Protein AF-A0A0L0F0Q1-F1 (afdb_monomer)

Nearest PDB structures (foldseek):
  6zm5-assembly1_P  TM=5.841E-01  e=1.919E-01  Homo sapiens
  7qni-assembly1_AAA  TM=6.235E-01  e=7.508E-01  Escherichia coli str. K-12 substr. MG1655
  6scg-assembly1_B  TM=6.529E-01  e=1.387E+00  Escherichia coli K-12
  8tao-assembly1_A  TM=5.891E-01  e=1.822E+00  Homo sapiens
  6mmt-assembly1_C  TM=5.037E-01  e=4.131E+00  Rattus norvegicus

Organism: NCBI:txid667725

Sequence (62 aa):
KTCTSWFLDAFNHALHLNLDVLNLSIGGPDFLDAPFVDKIHQLTAQGVVVISAVGNKGPVYG

Solvent-accessible surface area (backbone atoms only — not comparable to full-atom values): 3968 Å² total; per-residue (Å²): 132,81,66,57,65,62,53,52,52,52,51,52,50,41,60,75,67,65,49,61,68,44,82,42,88,58,78,73,77,56,84,76,36,62,75,52,48,54,50,52,52,52,42,47,74,73,64,26,47,75,45,68,55,92,59,90,68,69,88,79,69,131

pLDDT: mean 87.05, std 13.16, range [43.75, 98.25]

Structure (mmCIF, N/CA/C/O backbone):
data_AF-A0A0L0F0Q1-F1
#
_entry.id   AF-A0A0L0F0Q1-F1
#
loop_
_atom_site.group_PDB
_atom_site.id
_atom_site.type_symbol
_atom_site.label_atom_id
_atom_site.label_alt_id
_atom_site.label_comp_id
_atom_site.label_asym_id
_atom_site.label_entity_id
_atom_site.label_seq_id
_atom_site.pdbx_PDB_ins_code
_atom_site.Cartn_x
_atom_site.Cartn_y
_atom_site.Cartn_z
_atom_site.occupancy
_atom_site.B_iso_or_equiv
_atom_site.auth_seq_id
_atom_site.auth_comp_id
_atom_site.auth_asym_id
_atom_site.auth_atom_id
_atom_site.pdbx_PDB_model_num
ATOM 1 N N . LYS A 1 1 ? 16.613 11.402 -2.276 1.00 43.75 1 LYS A N 1
ATOM 2 C CA . LYS A 1 1 ? 15.656 11.791 -1.215 1.00 43.75 1 LYS A CA 1
ATOM 3 C C . LYS A 1 1 ? 14.529 10.780 -1.291 1.00 43.75 1 LYS A C 1
ATOM 5 O O . LYS A 1 1 ? 13.874 10.751 -2.321 1.00 43.75 1 LYS A O 1
ATOM 10 N N . THR A 1 2 ? 14.410 9.878 -0.325 1.00 56.38 2 THR A N 1
ATOM 11 C CA . THR A 1 2 ? 13.308 8.911 -0.295 1.00 56.38 2 THR A CA 1
ATOM 12 C C . THR A 1 2 ? 12.038 9.669 0.079 1.00 56.38 2 THR A C 1
ATOM 14 O O . THR A 1 2 ? 12.016 10.392 1.073 1.00 56.38 2 THR A O 1
ATOM 17 N N . CYS A 1 3 ? 11.006 9.594 -0.761 1.00 68.62 3 CYS A N 1
ATOM 18 C CA . CYS A 1 3 ? 9.721 10.263 -0.525 1.00 68.62 3 CYS A CA 1
ATOM 19 C C . CYS A 1 3 ? 8.860 9.521 0.514 1.00 68.62 3 CYS A C 1
ATOM 21 O O . CYS A 1 3 ? 7.713 9.891 0.740 1.00 68.62 3 CYS A O 1
ATOM 23 N N . THR A 1 4 ? 9.418 8.493 1.160 1.00 80.88 4 THR A N 1
ATOM 24 C CA . THR A 1 4 ? 8.769 7.630 2.150 1.00 80.88 4 THR A CA 1
ATOM 25 C C . THR A 1 4 ? 8.089 8.421 3.254 1.00 80.88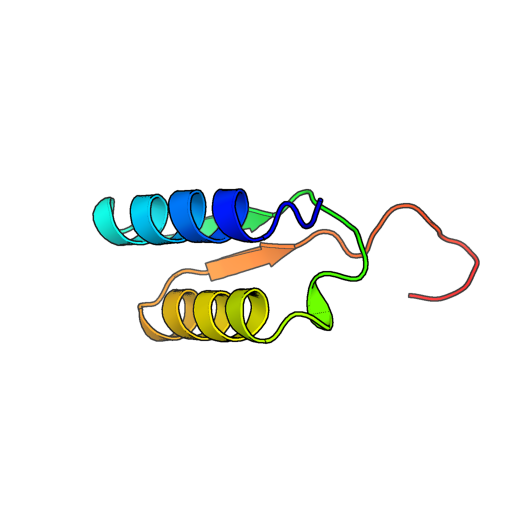 4 THR A C 1
ATOM 27 O O . THR A 1 4 ? 6.954 8.115 3.598 1.00 80.88 4 THR A O 1
ATOM 30 N N . SER A 1 5 ? 8.712 9.487 3.767 1.00 87.31 5 SER A N 1
ATOM 31 C CA . SER A 1 5 ? 8.101 10.307 4.820 1.00 87.31 5 SER A CA 1
ATOM 32 C C . SER A 1 5 ? 6.766 10.927 4.396 1.00 87.31 5 SER A C 1
ATOM 34 O O . SER A 1 5 ? 5.833 10.944 5.189 1.00 87.31 5 SER A O 1
ATOM 36 N N . TRP A 1 6 ? 6.627 11.353 3.137 1.00 89.12 6 TRP A N 1
ATOM 37 C CA . TRP A 1 6 ? 5.370 11.909 2.627 1.00 89.12 6 TRP A CA 1
ATOM 38 C C . TRP A 1 6 ? 4.266 10.854 2.550 1.00 89.12 6 TRP A C 1
ATOM 40 O O . TRP A 1 6 ? 3.111 11.151 2.851 1.00 89.12 6 TRP A O 1
ATOM 50 N N . PHE A 1 7 ? 4.614 9.616 2.189 1.00 91.12 7 PHE A N 1
ATOM 51 C CA . PH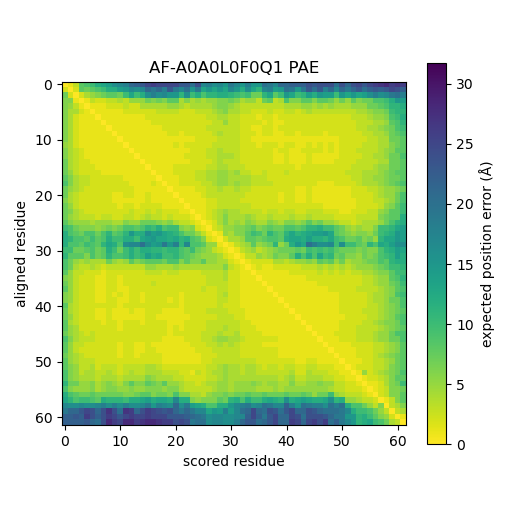E A 1 7 ? 3.664 8.504 2.212 1.00 91.12 7 PHE A CA 1
ATOM 52 C C . PHE A 1 7 ? 3.225 8.168 3.631 1.00 91.12 7 PHE A C 1
ATOM 54 O O . PHE A 1 7 ? 2.032 8.009 3.873 1.00 91.12 7 PHE A O 1
ATOM 61 N N . LEU A 1 8 ? 4.158 8.128 4.582 1.00 93.50 8 LEU A N 1
ATOM 62 C CA . LEU A 1 8 ? 3.835 7.865 5.984 1.00 93.50 8 LEU A CA 1
ATOM 63 C C . LEU A 1 8 ? 2.876 8.914 6.552 1.00 93.50 8 LEU A C 1
ATOM 65 O O . LEU A 1 8 ? 1.906 8.547 7.216 1.00 93.50 8 LEU A O 1
ATOM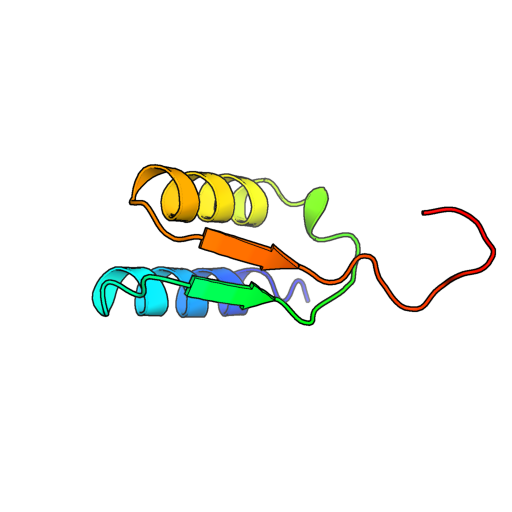 69 N N . ASP A 1 9 ? 3.101 10.192 6.250 1.00 95.25 9 ASP A N 1
ATOM 70 C CA . ASP A 1 9 ? 2.214 11.274 6.681 1.00 95.25 9 ASP A CA 1
ATOM 71 C C . ASP A 1 9 ? 0.822 11.146 6.047 1.00 95.25 9 ASP A C 1
ATOM 73 O O . ASP A 1 9 ? -0.190 11.228 6.748 1.00 95.25 9 ASP A O 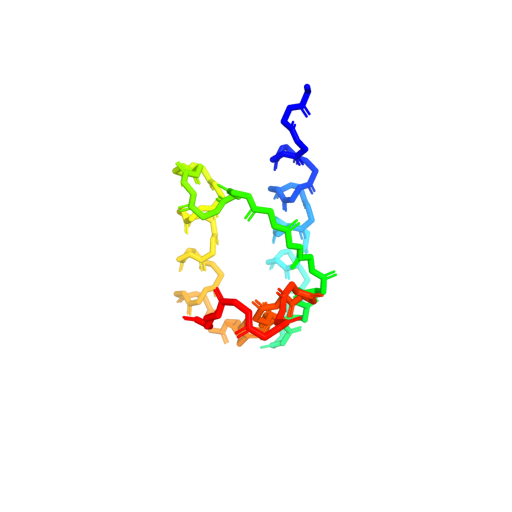1
ATOM 77 N N . ALA A 1 10 ? 0.749 10.858 4.743 1.00 95.06 10 ALA A N 1
ATOM 78 C CA . ALA A 1 10 ? -0.519 10.639 4.048 1.00 95.06 10 ALA A CA 1
ATOM 79 C C . ALA A 1 10 ? -1.290 9.426 4.599 1.00 95.06 10 ALA A C 1
ATOM 81 O O . ALA A 1 10 ? -2.508 9.487 4.764 1.00 95.06 10 ALA A O 1
ATOM 82 N N . PHE A 1 11 ? -0.595 8.337 4.932 1.00 96.00 11 PHE A N 1
ATOM 83 C CA . PHE A 1 11 ? -1.201 7.132 5.501 1.00 96.00 11 PHE A CA 1
ATOM 84 C C . PHE A 1 11 ? -1.699 7.368 6.927 1.00 96.00 11 PHE A C 1
ATOM 86 O O . PHE A 1 11 ? -2.806 6.957 7.265 1.00 96.00 11 PHE A O 1
ATOM 93 N N . ASN A 1 12 ? -0.938 8.090 7.752 1.00 96.88 12 ASN A N 1
ATOM 94 C CA . ASN A 1 12 ? -1.399 8.484 9.083 1.00 96.88 12 ASN A CA 1
ATOM 95 C C . ASN A 1 12 ? -2.643 9.383 8.998 1.00 96.88 12 ASN A C 1
ATOM 97 O O . ASN A 1 12 ? -3.563 9.235 9.799 1.00 96.88 12 ASN A O 1
ATOM 101 N N . HIS A 1 13 ? -2.702 10.277 8.009 1.00 97.44 13 HIS A N 1
ATOM 102 C CA . HIS A 1 13 ? -3.884 11.098 7.764 1.00 97.44 13 HIS A CA 1
ATOM 103 C C . HIS A 1 13 ? -5.094 10.257 7.317 1.00 97.44 13 HIS A C 1
ATOM 105 O O . HIS A 1 13 ? -6.195 10.465 7.818 1.00 97.44 13 HIS A O 1
ATOM 111 N N . ALA A 1 14 ? -4.896 9.259 6.450 1.00 97.12 14 ALA A N 1
ATOM 112 C CA . ALA A 1 14 ? -5.950 8.321 6.052 1.00 97.12 14 ALA A CA 1
ATOM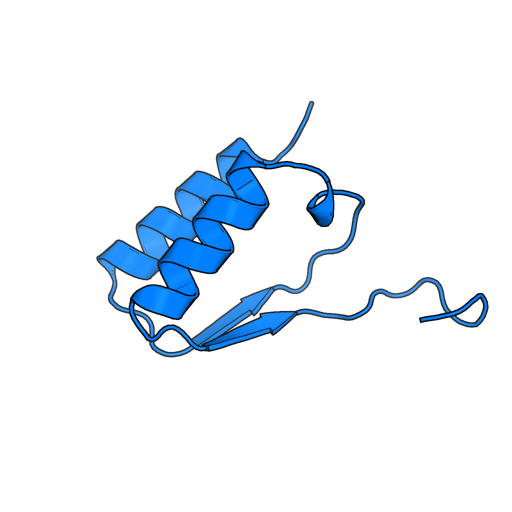 113 C C . ALA A 1 14 ? -6.535 7.552 7.250 1.00 97.12 14 ALA A C 1
ATOM 115 O O . ALA A 1 14 ? -7.752 7.413 7.359 1.00 97.12 14 ALA A O 1
ATOM 116 N N . LEU A 1 15 ? -5.677 7.110 8.175 1.00 97.00 15 LEU A N 1
ATOM 117 C CA . LEU A 1 15 ? -6.107 6.455 9.412 1.00 97.00 15 LEU A CA 1
ATOM 118 C C . LEU A 1 15 ? -6.846 7.406 10.348 1.00 97.00 15 LEU A C 1
ATOM 120 O O . LEU A 1 15 ? -7.872 7.041 10.909 1.00 97.00 15 LEU A O 1
ATOM 124 N N . HIS A 1 16 ? -6.362 8.641 10.484 1.00 97.75 16 HIS A N 1
ATOM 125 C CA . HIS A 1 16 ? -7.033 9.659 11.288 1.00 97.75 16 HIS A CA 1
ATOM 126 C C . HIS A 1 16 ? -8.463 9.937 10.800 1.00 97.75 16 HIS A C 1
ATOM 128 O O . HIS A 1 16 ? -9.362 10.155 11.610 1.00 97.75 16 HIS A O 1
ATOM 134 N N . LEU A 1 17 ? -8.676 9.892 9.483 1.00 97.69 17 LEU A N 1
ATOM 135 C CA . LEU A 1 17 ? -9.983 10.083 8.858 1.00 97.69 17 LEU A CA 1
ATOM 136 C C . LEU A 1 17 ? -10.844 8.810 8.800 1.00 97.69 17 LEU A C 1
ATOM 138 O O . LEU A 1 17 ? -11.994 8.906 8.384 1.00 97.69 17 LEU A O 1
ATOM 142 N N . ASN A 1 18 ? -10.326 7.650 9.222 1.00 96.62 18 ASN A N 1
ATOM 143 C CA . ASN A 1 18 ? -10.984 6.342 9.102 1.00 96.62 18 ASN A CA 1
ATOM 144 C C . ASN A 1 18 ? -11.474 6.049 7.671 1.00 96.62 18 ASN A C 1
ATOM 146 O O . ASN A 1 18 ? -12.635 5.705 7.465 1.00 96.62 18 ASN A O 1
ATOM 150 N N . LEU A 1 19 ? -10.607 6.234 6.669 1.00 97.50 19 LEU A N 1
ATOM 151 C CA . LEU A 1 19 ? -10.965 5.946 5.276 1.00 97.50 19 LEU A CA 1
ATOM 152 C C . LEU A 1 19 ? -11.240 4.454 5.057 1.00 97.50 19 LEU A C 1
ATOM 154 O O . LEU A 1 19 ? -10.451 3.616 5.479 1.00 97.50 19 LEU A O 1
ATOM 158 N N . ASP A 1 20 ? -12.279 4.128 4.290 1.00 98.06 20 ASP A N 1
ATOM 159 C CA . ASP A 1 20 ? -12.572 2.737 3.915 1.00 98.06 20 ASP A CA 1
ATOM 160 C C . ASP A 1 20 ? -11.664 2.225 2.783 1.00 98.06 20 ASP A C 1
ATOM 162 O O . ASP A 1 20 ? -11.294 1.051 2.740 1.00 98.06 20 ASP A O 1
ATOM 166 N N . VAL A 1 21 ? -11.304 3.104 1.839 1.00 97.88 21 VAL A N 1
ATOM 167 C CA . VAL A 1 21 ? -10.562 2.746 0.619 1.00 97.88 21 VAL A CA 1
ATOM 168 C C . VAL A 1 21 ? -9.455 3.760 0.337 1.00 97.88 21 VAL A C 1
ATOM 170 O O . VAL A 1 21 ? -9.688 4.970 0.344 1.00 97.88 21 VAL A O 1
ATOM 173 N N . LEU A 1 22 ? -8.257 3.264 0.017 1.00 96.88 22 LEU A N 1
ATOM 174 C CA . LEU A 1 22 ? -7.090 4.056 -0.369 1.00 96.88 22 LEU A CA 1
ATOM 175 C C . LEU A 1 22 ? -6.557 3.601 -1.735 1.00 96.88 22 LEU A C 1
ATOM 177 O O . LEU A 1 22 ? -6.092 2.473 -1.885 1.00 96.88 22 LEU A O 1
ATOM 181 N N . ASN A 1 23 ? -6.581 4.496 -2.726 1.00 96.06 23 ASN A N 1
ATOM 182 C CA . ASN A 1 23 ? -6.014 4.247 -4.053 1.00 96.06 23 ASN A CA 1
ATOM 183 C C . ASN A 1 23 ? -4.593 4.822 -4.170 1.00 96.06 23 ASN A C 1
ATOM 185 O O . ASN A 1 23 ? -4.395 6.037 -4.128 1.00 96.06 23 ASN A O 1
ATOM 189 N N . LEU A 1 24 ? -3.616 3.946 -4.372 1.00 92.38 24 LEU A N 1
ATOM 190 C CA . LEU A 1 24 ? -2.203 4.250 -4.552 1.00 92.38 24 LEU A CA 1
ATOM 191 C C . LEU A 1 24 ? -1.834 4.192 -6.034 1.00 92.38 24 LEU A C 1
ATOM 193 O O . LEU A 1 24 ? -1.515 3.147 -6.598 1.00 92.38 24 LEU A O 1
ATOM 197 N N . SER A 1 25 ? -1.833 5.358 -6.673 1.00 89.88 25 SER A N 1
ATOM 198 C CA . SER A 1 25 ? -1.386 5.514 -8.060 1.00 89.88 25 SER A CA 1
ATOM 199 C C . SER A 1 25 ? 0.086 5.932 -8.132 1.00 89.88 25 SER A C 1
ATOM 201 O O . SER A 1 25 ? 0.435 6.917 -8.786 1.00 89.88 25 SER A O 1
ATOM 203 N N . ILE A 1 26 ? 0.946 5.198 -7.429 1.00 82.56 26 ILE A N 1
ATOM 204 C CA . ILE A 1 26 ? 2.397 5.418 -7.384 1.00 82.56 26 ILE A CA 1
ATOM 205 C C . ILE A 1 26 ? 3.141 4.199 -7.929 1.00 82.56 26 ILE A C 1
ATOM 207 O O . ILE A 1 26 ? 2.572 3.118 -8.051 1.00 82.56 26 ILE A O 1
ATOM 211 N N . GLY A 1 27 ? 4.417 4.368 -8.264 1.00 74.81 27 GLY A N 1
ATOM 212 C CA . GLY A 1 27 ? 5.280 3.270 -8.682 1.00 74.81 27 GLY A CA 1
ATOM 213 C C . GLY A 1 27 ? 6.741 3.593 -8.400 1.00 74.81 27 GLY A C 1
ATOM 214 O O . GLY A 1 27 ? 7.161 4.742 -8.520 1.00 74.81 27 GLY A O 1
ATOM 215 N N . GLY A 1 28 ? 7.512 2.576 -8.031 1.00 74.31 28 GLY A N 1
ATOM 216 C CA . GLY A 1 28 ? 8.898 2.725 -7.601 1.00 74.31 28 GLY A CA 1
ATOM 217 C C . GLY A 1 28 ? 9.324 1.559 -6.708 1.00 74.31 28 GLY A C 1
ATOM 218 O O . GLY A 1 28 ? 8.496 0.710 -6.379 1.00 74.31 28 GLY A O 1
ATOM 219 N N . PRO A 1 29 ? 10.601 1.495 -6.306 1.00 67.44 29 PRO A N 1
ATOM 220 C CA . PRO A 1 29 ? 11.121 0.439 -5.438 1.00 67.44 29 PRO A CA 1
ATOM 221 C C . PRO A 1 29 ? 10.677 0.569 -3.968 1.00 67.44 29 PRO A C 1
ATOM 223 O O . PRO A 1 29 ? 11.292 -0.037 -3.097 1.00 67.44 29 PRO A O 1
ATOM 226 N N . ASP A 1 30 ? 9.622 1.336 -3.671 1.00 66.69 30 ASP A N 1
ATOM 227 C CA . ASP A 1 30 ? 9.163 1.627 -2.304 1.00 66.69 30 ASP A CA 1
ATOM 228 C C . ASP A 1 30 ? 8.679 0.366 -1.559 1.00 66.69 30 ASP A C 1
ATOM 230 O O . ASP A 1 30 ? 8.648 0.337 -0.334 1.00 66.69 30 ASP A O 1
ATOM 234 N N . PHE A 1 31 ? 8.391 -0.724 -2.280 1.00 69.00 31 PHE A N 1
ATOM 235 C CA . PHE A 1 31 ? 8.126 -2.048 -1.702 1.00 69.00 31 PHE A CA 1
ATOM 236 C C . PHE A 1 31 ? 9.338 -2.669 -0.980 1.00 69.00 31 PHE A C 1
ATOM 238 O O . PHE A 1 31 ? 9.180 -3.647 -0.254 1.00 69.00 31 PHE A O 1
ATOM 245 N N . LEU A 1 32 ? 10.545 -2.133 -1.184 1.00 73.56 32 LEU A N 1
ATOM 246 C CA . LEU A 1 32 ? 11.758 -2.531 -0.463 1.00 73.56 32 LEU A CA 1
ATOM 247 C C . LEU A 1 32 ? 11.982 -1.701 0.813 1.00 73.56 32 LEU A C 1
ATOM 249 O O . LEU A 1 32 ? 12.909 -1.989 1.568 1.00 73.56 32 LEU A O 1
ATOM 253 N N . ASP A 1 33 ? 11.167 -0.669 1.051 1.00 84.69 33 ASP A N 1
ATOM 254 C CA . ASP A 1 33 ? 11.287 0.225 2.201 1.00 84.69 33 ASP A CA 1
ATOM 255 C C . ASP A 1 33 ? 10.402 -0.268 3.358 1.00 84.69 33 ASP A C 1
ATOM 257 O O . ASP A 1 33 ? 9.174 -0.164 3.318 1.00 84.69 33 ASP A O 1
ATOM 261 N N . ALA A 1 34 ? 11.027 -0.827 4.399 1.00 89.50 34 ALA A N 1
ATOM 262 C CA . ALA A 1 34 ? 10.321 -1.432 5.532 1.00 89.50 34 ALA A CA 1
ATOM 263 C C . ALA A 1 34 ? 9.301 -0.479 6.196 1.00 89.50 34 ALA A C 1
ATOM 265 O O . ALA A 1 34 ? 8.142 -0.871 6.314 1.00 89.50 34 ALA A O 1
ATOM 266 N N . PRO A 1 35 ? 9.642 0.785 6.533 1.00 90.38 35 PRO A N 1
ATOM 267 C CA . PRO A 1 35 ? 8.668 1.769 7.001 1.00 90.38 35 PRO A CA 1
ATOM 268 C C . PRO A 1 35 ? 7.407 1.901 6.136 1.00 90.38 35 PRO A C 1
ATOM 270 O O . PRO A 1 35 ? 6.305 2.025 6.673 1.00 90.38 35 PRO A O 1
ATOM 273 N N . PHE A 1 36 ? 7.551 1.890 4.807 1.00 90.94 36 PHE A N 1
ATOM 274 C CA . PHE A 1 36 ? 6.416 1.975 3.890 1.00 90.94 36 PHE A CA 1
ATOM 275 C C . PHE A 1 36 ? 5.543 0.721 3.996 1.00 90.94 36 PHE A C 1
ATOM 277 O O . PHE A 1 36 ? 4.335 0.825 4.218 1.00 90.94 36 PHE A O 1
ATOM 284 N N . VAL A 1 37 ? 6.162 -0.457 3.898 1.00 91.75 37 VAL A N 1
ATOM 285 C CA . VAL A 1 37 ? 5.483 -1.761 3.957 1.00 91.75 37 VAL A CA 1
ATOM 286 C C . VAL A 1 37 ? 4.764 -1.958 5.294 1.00 91.75 37 VAL A C 1
ATOM 288 O O . VAL A 1 37 ? 3.583 -2.305 5.313 1.00 91.75 37 VAL A O 1
ATOM 291 N N . ASP A 1 38 ? 5.417 -1.641 6.411 1.00 94.94 38 ASP A N 1
ATOM 292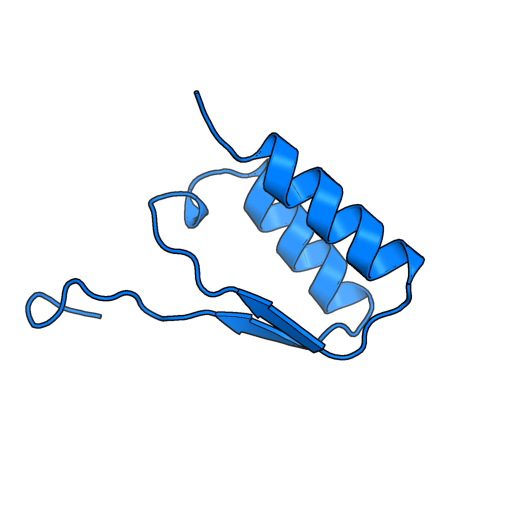 C CA . ASP A 1 38 ? 4.830 -1.725 7.752 1.00 94.94 38 ASP A CA 1
ATOM 293 C C . ASP A 1 38 ? 3.591 -0.834 7.884 1.00 94.94 38 ASP A C 1
ATOM 295 O O . ASP A 1 38 ? 2.587 -1.215 8.495 1.00 94.94 38 ASP A O 1
ATOM 299 N N . LYS A 1 39 ? 3.619 0.356 7.275 1.00 94.94 39 LYS A N 1
ATOM 300 C CA . LYS A 1 39 ? 2.475 1.269 7.303 1.00 94.94 39 LYS A CA 1
ATOM 301 C C . LYS A 1 39 ? 1.316 0.780 6.431 1.00 94.94 39 LYS A C 1
ATOM 303 O O . LYS A 1 39 ? 0.164 0.935 6.835 1.00 94.94 39 LYS A O 1
ATOM 308 N N . ILE A 1 40 ? 1.594 0.143 5.291 1.00 94.75 40 ILE A N 1
ATOM 309 C CA . ILE A 1 40 ? 0.571 -0.553 4.491 1.00 94.75 40 ILE A CA 1
ATOM 310 C C . ILE A 1 40 ? -0.066 -1.681 5.310 1.00 94.75 40 ILE A C 1
ATOM 312 O O . ILE A 1 40 ? -1.293 -1.790 5.359 1.00 94.75 40 ILE A O 1
ATOM 316 N N . HIS A 1 41 ? 0.737 -2.475 6.021 1.00 96.19 41 HIS A N 1
ATOM 317 C CA . HIS A 1 41 ? 0.210 -3.505 6.916 1.00 96.19 41 HIS A CA 1
ATOM 318 C C . HIS A 1 41 ? -0.679 -2.911 8.009 1.00 96.19 41 HIS A C 1
ATOM 320 O O . HIS A 1 41 ? -1.774 -3.422 8.239 1.00 96.19 41 HIS A O 1
ATOM 326 N N . GLN A 1 42 ? -0.283 -1.789 8.614 1.00 97.44 42 GLN A N 1
ATOM 327 C CA . GLN A 1 42 ? -1.119 -1.088 9.588 1.00 97.44 42 GLN A CA 1
ATOM 328 C C . GLN A 1 42 ? -2.468 -0.642 8.993 1.00 97.44 42 GLN A C 1
ATOM 330 O O . GLN A 1 42 ? -3.498 -0.868 9.624 1.00 97.44 42 GLN A O 1
ATOM 335 N N . LEU A 1 43 ? -2.477 -0.044 7.794 1.00 97.50 43 LEU A N 1
ATOM 336 C CA . LEU A 1 43 ? -3.704 0.359 7.087 1.00 97.50 43 LEU A CA 1
ATOM 337 C C . LEU A 1 43 ? -4.655 -0.829 6.901 1.00 97.50 43 LEU A C 1
ATOM 339 O O . LEU A 1 43 ? -5.818 -0.772 7.299 1.00 97.50 43 LEU A O 1
ATOM 343 N N . THR A 1 44 ? -4.140 -1.932 6.355 1.00 96.88 44 THR A N 1
ATOM 344 C CA . THR A 1 44 ? -4.946 -3.136 6.099 1.00 96.88 44 THR A CA 1
ATOM 345 C C . THR A 1 44 ? -5.455 -3.790 7.386 1.00 96.88 44 THR A C 1
ATOM 347 O O . THR A 1 44 ? -6.602 -4.227 7.436 1.00 96.88 44 THR A O 1
ATOM 350 N N . ALA A 1 45 ? -4.660 -3.787 8.462 1.00 97.62 45 ALA A N 1
ATOM 351 C CA . ALA A 1 45 ? -5.073 -4.293 9.772 1.00 97.62 45 ALA A CA 1
ATOM 352 C C . ALA A 1 45 ? -6.185 -3.447 10.418 1.00 97.62 45 ALA A C 1
ATOM 354 O O . ALA A 1 45 ? -6.963 -3.969 11.214 1.00 97.62 45 ALA A O 1
ATOM 355 N N . GLN A 1 46 ? -6.279 -2.161 10.070 1.00 97.31 46 GLN A N 1
ATOM 356 C CA . GLN A 1 46 ? -7.362 -1.268 10.497 1.00 97.31 46 GLN A CA 1
ATOM 357 C C . GLN A 1 46 ? -8.590 -1.311 9.569 1.00 97.31 46 GLN A C 1
ATOM 359 O O . GLN A 1 46 ? -9.538 -0.564 9.785 1.00 97.31 46 GLN A O 1
ATOM 364 N N . GLY A 1 47 ? -8.609 -2.211 8.579 1.00 97.56 47 GLY A N 1
ATOM 365 C CA . GLY A 1 47 ? -9.757 -2.440 7.696 1.00 97.56 47 GLY A CA 1
ATOM 366 C C . GLY A 1 47 ? -9.763 -1.603 6.416 1.00 97.56 47 GLY A C 1
ATOM 367 O O . GLY A 1 47 ? -10.706 -1.713 5.638 1.00 97.56 47 GLY A O 1
ATOM 368 N N . VAL A 1 48 ? -8.718 -0.810 6.162 1.00 98.25 48 VAL A N 1
ATOM 369 C CA . VAL A 1 48 ? -8.613 -0.004 4.939 1.00 98.25 48 VAL A CA 1
ATOM 370 C C . VAL A 1 48 ? -8.286 -0.901 3.747 1.00 98.25 48 VAL A C 1
ATOM 372 O O . VAL A 1 48 ? -7.271 -1.604 3.739 1.00 98.25 48 VAL A O 1
ATOM 375 N N . VAL A 1 49 ? -9.104 -0.839 2.696 1.00 97.94 49 VAL A N 1
ATOM 376 C CA . VAL A 1 49 ? -8.827 -1.517 1.424 1.00 97.94 49 VAL A CA 1
ATOM 377 C C . VAL A 1 49 ? -7.833 -0.685 0.618 1.00 97.94 49 VAL A C 1
ATOM 379 O O . VAL A 1 49 ? -8.156 0.401 0.138 1.00 97.94 49 VAL A O 1
ATOM 382 N N . VAL A 1 50 ? -6.617 -1.203 0.444 1.00 96.19 50 VAL A N 1
ATOM 383 C CA . VAL A 1 50 ? -5.567 -0.543 -0.343 1.00 96.19 50 VAL A CA 1
ATOM 384 C C . VAL A 1 50 ? -5.535 -1.117 -1.759 1.00 96.19 50 VAL A C 1
ATOM 386 O O . VAL A 1 50 ? -5.336 -2.314 -1.950 1.00 96.19 50 VAL A O 1
ATOM 389 N N . ILE A 1 51 ? -5.701 -0.252 -2.758 1.00 95.19 51 ILE A N 1
ATOM 390 C CA . ILE A 1 51 ? -5.614 -0.587 -4.185 1.00 95.19 51 ILE A CA 1
ATOM 391 C C . ILE A 1 51 ? -4.361 0.082 -4.733 1.00 95.19 51 ILE A C 1
ATOM 393 O O . ILE A 1 51 ? -4.185 1.278 -4.531 1.00 95.19 51 ILE A O 1
ATOM 397 N N . SER A 1 52 ? -3.496 -0.655 -5.430 1.00 91.56 52 SER A N 1
ATOM 398 C CA . SER A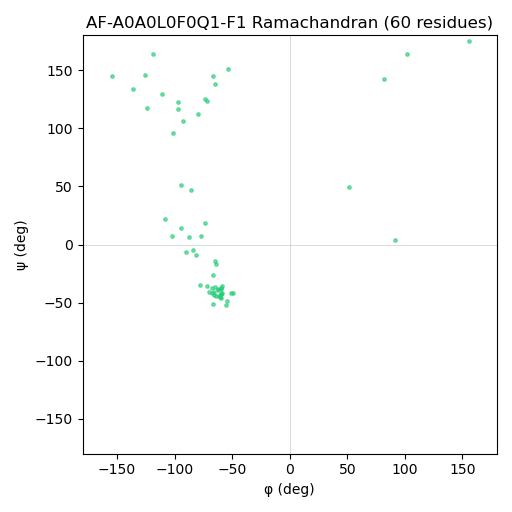 1 52 ? -2.284 -0.096 -6.038 1.00 91.56 52 SER A CA 1
ATOM 399 C C . SER A 1 52 ? -2.214 -0.400 -7.525 1.00 91.56 52 SER A C 1
ATOM 401 O O . SER A 1 52 ? -2.611 -1.477 -7.971 1.00 91.56 52 SER A O 1
ATOM 403 N N . ALA A 1 53 ? -1.648 0.531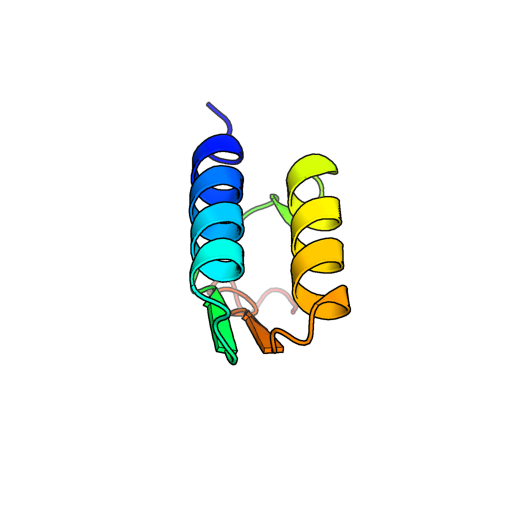 -8.292 1.00 89.19 53 ALA A N 1
ATOM 404 C CA . ALA A 1 53 ? -1.245 0.255 -9.664 1.00 89.19 53 ALA A CA 1
ATOM 405 C C . ALA A 1 53 ? -0.087 -0.764 -9.698 1.00 89.19 53 ALA A C 1
ATOM 407 O O . ALA A 1 53 ? 0.802 -0.726 -8.849 1.00 89.19 53 ALA A O 1
ATOM 408 N N . VAL A 1 54 ? -0.069 -1.635 -10.715 1.00 85.19 54 VAL A N 1
ATOM 409 C CA . VAL A 1 54 ? 1.024 -2.607 -10.973 1.00 85.19 54 VAL A CA 1
ATOM 410 C C . VAL A 1 54 ? 2.212 -1.948 -11.704 1.00 85.19 54 VAL A C 1
ATOM 412 O O . VAL A 1 54 ? 3.297 -2.508 -11.815 1.00 85.19 54 VAL A O 1
ATOM 415 N N . GLY A 1 55 ? 2.042 -0.703 -12.158 1.00 83.81 55 GLY A N 1
ATOM 416 C CA . GLY A 1 55 ? 3.077 0.088 -12.818 1.00 83.81 55 GLY A CA 1
ATOM 417 C C . GLY A 1 55 ? 2.937 0.143 -14.342 1.00 83.81 55 GLY A C 1
ATOM 418 O O . GLY A 1 55 ? 2.223 -0.633 -14.968 1.00 83.81 55 GLY A O 1
ATOM 419 N N . ASN A 1 56 ? 3.639 1.104 -14.949 1.00 85.06 56 ASN A N 1
ATOM 420 C CA . ASN A 1 56 ? 3.490 1.473 -16.366 1.00 85.06 56 ASN A CA 1
ATOM 421 C C . ASN A 1 56 ? 4.688 1.032 -17.229 1.00 85.06 56 ASN A C 1
ATOM 423 O O . ASN A 1 56 ? 4.985 1.656 -18.246 1.00 85.06 56 ASN A O 1
ATOM 427 N N . LYS A 1 57 ? 5.451 0.029 -16.775 1.00 81.94 57 LYS A N 1
ATOM 428 C CA . LYS A 1 57 ? 6.700 -0.420 -17.420 1.00 81.94 57 LYS A CA 1
ATOM 429 C C . LYS A 1 57 ? 6.548 -1.703 -18.238 1.00 81.94 57 LYS A C 1
ATOM 431 O O . LYS A 1 57 ? 7.544 -2.207 -18.744 1.00 81.94 57 LYS A O 1
ATOM 436 N N . GLY A 1 58 ? 5.325 -2.204 -18.415 1.00 75.81 58 GLY A N 1
ATOM 437 C CA . GLY A 1 58 ? 5.054 -3.280 -19.370 1.00 75.81 58 GLY A CA 1
ATOM 438 C C . GLY A 1 58 ? 5.567 -2.931 -20.780 1.00 75.81 58 GLY A C 1
ATOM 439 O O . GLY A 1 58 ? 5.632 -1.747 -21.126 1.00 75.81 58 GLY A O 1
ATOM 440 N N . PRO A 1 59 ? 5.953 -3.930 -21.598 1.00 78.06 59 PRO A N 1
ATOM 441 C CA . PRO A 1 59 ? 5.637 -5.360 -21.472 1.00 78.06 59 PRO A CA 1
ATOM 442 C C . PRO A 1 59 ? 6.684 -6.228 -20.737 1.00 78.06 59 PRO A C 1
ATOM 444 O O . PRO A 1 59 ? 6.621 -7.450 -20.828 1.00 78.06 59 PRO A O 1
ATOM 447 N N . VAL A 1 60 ? 7.650 -5.656 -20.012 1.00 58.97 60 VAL A N 1
ATOM 448 C CA . VAL A 1 60 ? 8.816 -6.401 -19.479 1.00 58.97 60 VAL A CA 1
ATOM 449 C C . VAL A 1 60 ? 8.582 -7.087 -18.115 1.00 58.97 60 VAL A C 1
ATOM 451 O O . VAL A 1 60 ? 9.451 -7.068 -17.253 1.00 58.97 60 VAL A O 1
ATOM 454 N N . TYR A 1 61 ? 7.445 -7.783 -17.992 1.00 61.88 61 TYR A N 1
ATOM 455 C CA . TYR A 1 61 ? 6.938 -8.536 -16.825 1.00 61.88 61 TYR A CA 1
ATOM 456 C C . TYR A 1 61 ? 6.235 -7.700 -15.743 1.00 61.88 61 TYR A C 1
ATOM 458 O O . TYR A 1 61 ? 6.588 -6.547 -15.494 1.00 61.88 61 TYR A O 1
ATOM 466 N N . GLY A 1 62 ? 5.176 -8.302 -15.185 1.00 51.22 62 GLY A N 1
ATOM 467 C CA . GLY A 1 62 ? 4.368 -7.795 -14.073 1.00 51.22 62 GLY A CA 1
ATOM 468 C C . GL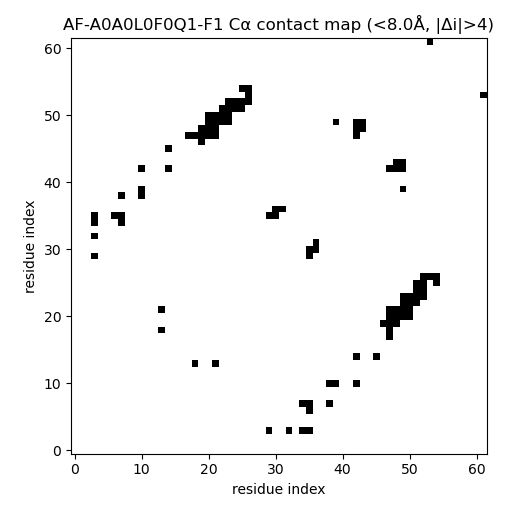Y A 1 62 ? 4.750 -8.427 -12.746 1.00 51.22 62 GLY A C 1
ATOM 469 O O . GLY A 1 62 ? 5.458 -9.460 -12.771 1.00 51.22 62 GLY A O 1
#

InterPro domains:
  IPR036852 Peptidase S8/S53 domain superfamily [G3DSA:3.40.50.200] (1-62)
  IPR036852 Peptidase S8/S53 domain superfamily [SSF52743] (4-60)
  IPR050131 Subtilisin-like serine protease [PTHR43806] (4-61)

Mean predicted aligned error: 5.22 Å

Radius of gyration: 12.32 Å; Cα contacts (8 Å, |Δi|>4): 54; chains: 1; bounding box: 28×20×33 Å

Secondary structure (DSSP, 8-state):
--THHHHHHHHHHHHHTT-SEEEE---SGGGG-HHHHHHHHHHHHTT-EEEE---S-TTS--

Foldseek 3Di:
DPCLVVLLVVLVVCVVVVAQEAEAADDDPCVVPPSNVVSVVVCVVSNHHYHYDPDDPPPPPD